Protein AF-A0A955K7U3-F1 (afdb_monomer_lite)

Structure (mmCIF, N/CA/C/O backbone):
data_AF-A0A955K7U3-F1
#
_entry.id   AF-A0A955K7U3-F1
#
loop_
_atom_site.group_PDB
_atom_site.id
_atom_site.type_symbol
_atom_site.label_atom_id
_atom_site.label_alt_id
_atom_site.label_comp_id
_atom_site.label_asym_id
_atom_site.label_entity_id
_atom_site.label_seq_id
_atom_site.pdbx_PDB_ins_code
_atom_site.Cartn_x
_atom_site.Cartn_y
_atom_site.Cartn_z
_atom_site.occupancy
_atom_site.B_iso_or_equiv
_atom_site.auth_seq_id
_atom_site.auth_comp_id
_atom_site.auth_asym_id
_atom_site.auth_atom_id
_atom_site.pdbx_PDB_model_num
ATOM 1 N N . MET A 1 1 ? 1.899 2.473 20.771 1.00 41.03 1 MET A N 1
ATOM 2 C CA . MET A 1 1 ? 1.444 1.949 19.466 1.00 41.03 1 MET A CA 1
ATOM 3 C C . MET A 1 1 ? 1.170 3.130 18.561 1.00 41.03 1 MET A C 1
ATOM 5 O O . MET A 1 1 ? 0.384 3.992 18.936 1.00 41.03 1 MET A O 1
ATOM 9 N N . THR A 1 2 ? 1.866 3.228 17.433 1.00 54.56 2 THR A N 1
ATOM 10 C CA . THR A 1 2 ? 1.656 4.291 16.444 1.00 54.56 2 THR A CA 1
ATOM 11 C C . THR A 1 2 ? 0.244 4.142 15.878 1.00 54.56 2 THR A C 1
ATOM 13 O O . THR A 1 2 ? -0.110 3.081 15.372 1.00 54.56 2 THR A O 1
ATOM 16 N N . LYS A 1 3 ? -0.601 5.163 16.043 1.00 76.56 3 LYS A N 1
ATOM 17 C CA . LYS A 1 3 ? -1.975 5.164 15.525 1.00 76.56 3 LYS A CA 1
ATOM 18 C C . LYS A 1 3 ? -1.919 5.055 13.999 1.00 76.56 3 LYS A C 1
ATOM 20 O O . LYS A 1 3 ? -1.166 5.800 13.377 1.00 76.56 3 LYS A O 1
ATOM 25 N N . PHE A 1 4 ? -2.705 4.151 13.412 1.00 87.75 4 PHE A N 1
ATOM 26 C CA . PHE A 1 4 ? -2.844 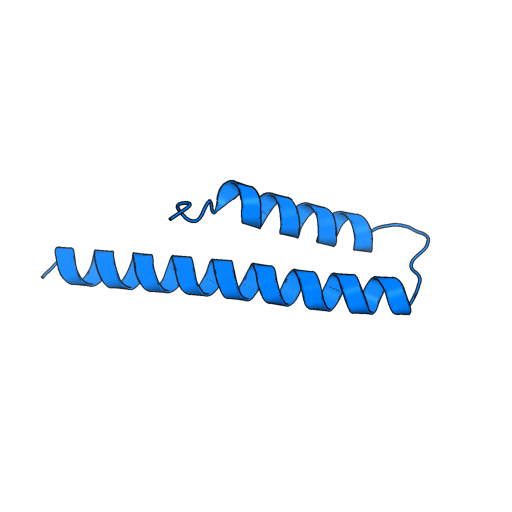4.062 11.958 1.00 87.75 4 PHE A CA 1
ATOM 27 C C . PHE A 1 4 ? -3.206 5.439 11.377 1.00 87.75 4 PHE A C 1
ATOM 29 O O . PHE A 1 4 ? -4.139 6.088 11.863 1.00 87.75 4 PHE A O 1
ATOM 36 N N . ASN A 1 5 ? -2.463 5.884 10.360 1.00 92.94 5 ASN A N 1
ATOM 37 C CA . ASN A 1 5 ? -2.707 7.146 9.669 1.00 92.94 5 ASN A CA 1
ATOM 38 C C . ASN A 1 5 ? -3.154 6.875 8.230 1.00 92.94 5 ASN A C 1
ATOM 40 O O . ASN A 1 5 ? -2.339 6.590 7.352 1.00 92.94 5 ASN A O 1
ATOM 44 N N . TYR A 1 6 ? -4.459 7.011 8.004 1.00 92.56 6 TYR A N 1
ATOM 45 C CA . TYR A 1 6 ? -5.076 6.814 6.697 1.00 92.56 6 TYR A CA 1
ATOM 46 C C . TYR A 1 6 ? -4.485 7.730 5.619 1.00 92.56 6 TYR A C 1
ATOM 48 O O . TYR A 1 6 ? -4.227 7.273 4.511 1.00 92.56 6 TYR A O 1
ATOM 56 N N . ALA A 1 7 ? -4.232 9.003 5.938 1.00 93.94 7 ALA A N 1
ATOM 57 C CA . ALA A 1 7 ? -3.711 9.960 4.963 1.00 93.94 7 ALA A CA 1
ATOM 58 C C . ALA A 1 7 ? -2.311 9.560 4.480 1.00 93.94 7 ALA A C 1
ATOM 60 O O . ALA A 1 7 ? -2.038 9.609 3.286 1.00 93.94 7 ALA A O 1
ATOM 61 N N . THR A 1 8 ? -1.454 9.096 5.395 1.00 94.50 8 THR A N 1
ATOM 62 C CA . THR A 1 8 ? -0.123 8.585 5.046 1.00 94.50 8 THR A CA 1
ATOM 63 C C . THR A 1 8 ? -0.223 7.361 4.144 1.00 94.50 8 THR A C 1
ATOM 65 O O . THR A 1 8 ? 0.411 7.332 3.098 1.00 94.50 8 THR A O 1
ATOM 68 N N . LYS A 1 9 ? -1.048 6.375 4.505 1.00 95.62 9 LYS A N 1
ATOM 69 C CA . LYS A 1 9 ? -1.184 5.135 3.727 1.00 95.62 9 LYS A CA 1
ATOM 70 C C . LYS A 1 9 ? -1.773 5.377 2.343 1.00 9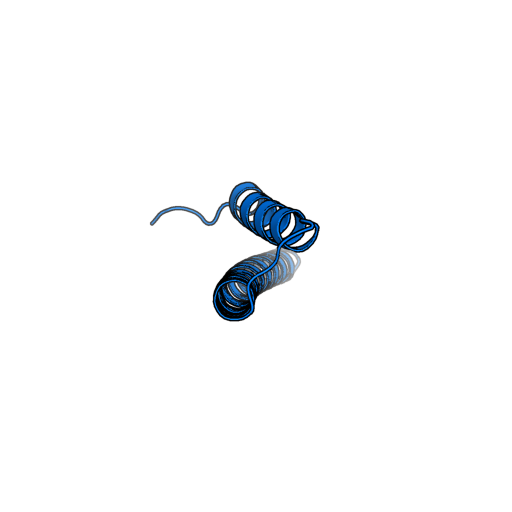5.62 9 LYS A C 1
ATOM 72 O O . LYS A 1 9 ? -1.286 4.822 1.367 1.00 95.62 9 LYS A O 1
ATOM 77 N N . LYS A 1 10 ? -2.752 6.277 2.244 1.00 94.62 10 LYS A N 1
ATOM 78 C CA . LYS A 1 10 ? -3.284 6.726 0.959 1.00 94.62 10 LYS A CA 1
ATOM 79 C C . LYS A 1 10 ? -2.209 7.415 0.109 1.00 94.62 10 LYS A C 1
ATOM 81 O O . LYS A 1 10 ? -2.091 7.083 -1.059 1.00 94.62 10 LYS A O 1
ATOM 86 N N . SER A 1 11 ? -1.407 8.310 0.694 1.00 96.94 11 SER A N 1
ATOM 87 C CA . SER A 1 11 ? -0.301 8.970 -0.020 1.00 96.94 11 SER A CA 1
ATOM 88 C C . SER A 1 11 ? 0.709 7.960 -0.567 1.00 96.94 11 SER A C 1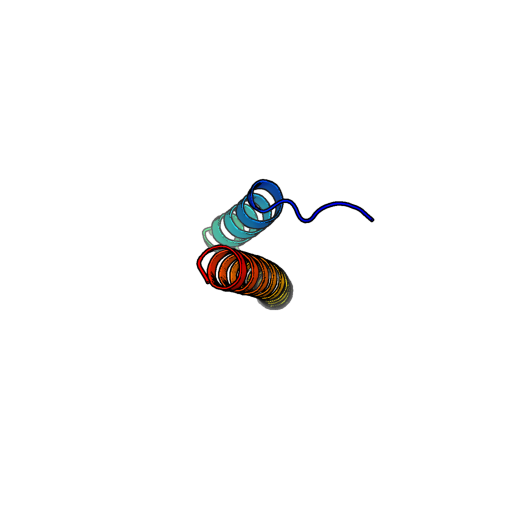
ATOM 90 O O . SER A 1 11 ? 1.117 8.072 -1.713 1.00 96.94 11 SER A O 1
ATOM 92 N N . GLN A 1 12 ? 1.065 6.941 0.221 1.00 96.38 12 GLN A N 1
ATOM 93 C CA . GLN A 1 12 ? 1.974 5.879 -0.223 1.00 96.38 12 GLN A CA 1
ATOM 94 C C . GLN A 1 12 ? 1.395 5.076 -1.398 1.00 96.38 12 GLN A C 1
ATOM 96 O O . GLN A 1 12 ? 2.121 4.717 -2.318 1.00 96.38 12 GLN A O 1
ATOM 101 N N . LEU A 1 13 ? 0.085 4.811 -1.394 1.00 96.12 13 LEU A N 1
ATOM 102 C CA . LEU A 1 13 ? -0.578 4.155 -2.520 1.00 96.12 13 LEU A CA 1
ATOM 103 C C . LEU A 1 13 ? -0.600 5.053 -3.768 1.00 96.12 13 LEU A C 1
ATOM 105 O O . LEU A 1 13 ? -0.313 4.572 -4.861 1.00 96.12 13 LEU A O 1
ATOM 109 N N . ASP A 1 14 ? -0.890 6.347 -3.601 1.00 96.25 14 ASP A N 1
ATOM 110 C CA . ASP A 1 14 ? -0.891 7.334 -4.689 1.00 96.25 14 ASP A CA 1
ATOM 111 C C . ASP A 1 14 ? 0.517 7.453 -5.331 1.00 96.25 14 ASP A C 1
ATOM 113 O O . ASP A 1 14 ? 0.641 7.552 -6.554 1.00 96.25 14 ASP A O 1
ATOM 117 N N . GLU A 1 15 ? 1.586 7.365 -4.531 1.00 96.19 15 GLU A N 1
ATOM 118 C CA . GLU A 1 15 ? 2.981 7.329 -5.003 1.00 96.19 15 GLU A CA 1
ATOM 119 C C . GLU A 1 15 ? 3.283 6.077 -5.837 1.00 96.19 15 GLU A C 1
ATOM 121 O O . G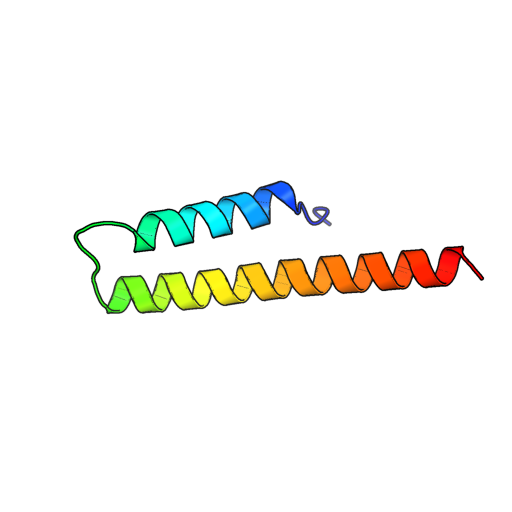LU A 1 15 ? 3.908 6.178 -6.893 1.00 96.19 15 GLU A O 1
ATOM 126 N N . ILE A 1 16 ? 2.812 4.902 -5.405 1.00 95.69 16 ILE A N 1
ATOM 127 C CA . ILE A 1 16 ? 2.984 3.659 -6.171 1.00 95.69 16 ILE A CA 1
ATOM 128 C C . ILE A 1 16 ? 2.230 3.734 -7.501 1.00 95.69 16 ILE A C 1
ATOM 130 O O . ILE A 1 16 ? 2.773 3.337 -8.528 1.00 95.69 16 ILE A O 1
ATOM 134 N N . ILE A 1 17 ? 1.007 4.269 -7.503 1.00 94.31 17 ILE A N 1
ATOM 135 C CA . ILE A 1 17 ? 0.228 4.462 -8.733 1.00 94.31 17 ILE A CA 1
ATOM 136 C C . ILE A 1 17 ? 0.975 5.396 -9.688 1.00 94.31 17 ILE A C 1
ATOM 138 O O . ILE A 1 17 ? 1.172 5.042 -10.844 1.00 94.31 17 ILE A O 1
ATOM 142 N N . SER A 1 18 ? 1.471 6.527 -9.182 1.00 94.56 18 SER A N 1
ATOM 143 C CA . SER A 1 18 ? 2.260 7.481 -9.974 1.00 94.56 18 SER A CA 1
ATOM 144 C C . SER A 1 18 ? 3.517 6.836 -10.569 1.00 94.56 18 SER A C 1
ATOM 146 O O . SER A 1 18 ? 3.902 7.141 -11.694 1.00 94.56 18 SER A O 1
ATOM 148 N N . TRP A 1 19 ? 4.157 5.916 -9.840 1.00 94.56 19 TRP A N 1
ATOM 149 C CA . TRP A 1 19 ? 5.307 5.164 -10.346 1.00 94.56 19 TRP A CA 1
ATOM 150 C C . TRP A 1 19 ? 4.926 4.245 -11.522 1.00 94.56 19 TRP A C 1
ATOM 152 O O . TRP A 1 19 ? 5.653 4.190 -12.512 1.00 94.56 19 TRP A O 1
ATOM 162 N N . PHE A 1 20 ? 3.762 3.589 -11.469 1.00 92.88 20 PHE A N 1
ATOM 163 C CA . PHE A 1 20 ? 3.248 2.762 -12.572 1.00 92.88 20 PHE A CA 1
ATOM 164 C C . PHE A 1 20 ? 2.828 3.558 -13.817 1.00 92.88 20 PHE A C 1
ATOM 166 O O . PHE A 1 20 ? 2.616 2.964 -14.871 1.00 92.88 20 PHE A O 1
ATOM 173 N N . GLU A 1 21 ? 2.695 4.879 -13.719 1.00 91.56 21 GLU A N 1
ATOM 174 C CA . GLU A 1 21 ? 2.401 5.761 -14.855 1.00 91.56 21 GLU A CA 1
ATOM 175 C C . GLU A 1 21 ? 3.676 6.251 -15.568 1.00 91.56 21 GLU A C 1
ATOM 177 O O . GLU A 1 21 ? 3.592 7.007 -16.537 1.00 91.56 21 GLU A O 1
ATOM 182 N N . SER A 1 22 ? 4.860 5.833 -15.105 1.00 90.00 22 SER A N 1
ATOM 183 C CA . SER A 1 22 ? 6.138 6.190 -15.724 1.00 90.00 22 SER A CA 1
ATOM 184 C C . SER A 1 22 ? 6.408 5.418 -17.025 1.00 90.00 22 SER A C 1
ATOM 186 O O . SER A 1 22 ? 5.896 4.323 -17.249 1.00 90.00 22 SER A O 1
ATOM 188 N N . GLU A 1 23 ? 7.210 6.009 -17.916 1.00 79.06 23 GLU A N 1
ATOM 189 C CA . GLU A 1 23 ? 7.457 5.478 -19.269 1.00 79.06 23 GLU A CA 1
ATOM 190 C C . GLU A 1 23 ? 8.408 4.266 -19.296 1.00 79.06 23 GLU A C 1
ATOM 192 O O . GLU A 1 23 ? 8.394 3.500 -20.260 1.00 79.06 23 GLU A O 1
ATOM 197 N N . GLU A 1 24 ? 9.209 4.064 -18.244 1.00 82.50 24 GLU A N 1
ATOM 198 C CA . GLU A 1 24 ? 10.165 2.959 -18.130 1.00 82.50 24 GLU A CA 1
ATOM 199 C C . GLU A 1 24 ? 9.879 2.132 -16.876 1.00 82.50 24 GLU A C 1
ATOM 201 O O . GLU A 1 24 ? 10.190 2.533 -15.756 1.00 82.50 24 GLU A O 1
ATOM 206 N N . ILE A 1 25 ? 9.290 0.954 -17.079 1.00 83.38 25 ILE A N 1
ATOM 207 C CA . ILE A 1 25 ? 8.909 0.040 -16.003 1.00 83.38 25 ILE A CA 1
ATOM 208 C C . ILE A 1 25 ? 9.640 -1.286 -16.198 1.00 83.38 25 ILE A C 1
ATOM 210 O O . ILE A 1 25 ? 9.414 -1.996 -17.181 1.00 83.38 25 ILE A O 1
ATOM 214 N N . ASP A 1 26 ? 10.492 -1.634 -15.235 1.00 92.00 26 ASP A N 1
ATOM 215 C CA . ASP A 1 26 ? 11.073 -2.970 -15.126 1.00 92.00 26 ASP A CA 1
ATOM 216 C C . ASP A 1 26 ?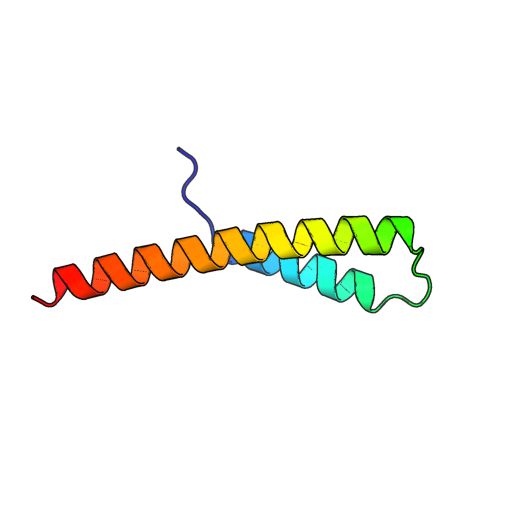 10.081 -3.943 -14.466 1.00 92.00 26 ASP A C 1
ATOM 218 O O . ASP A 1 26 ? 9.385 -3.597 -13.508 1.00 92.00 26 ASP A O 1
ATOM 222 N N . PHE A 1 27 ? 10.013 -5.181 -14.963 1.00 90.00 27 PHE A N 1
ATOM 223 C CA . PHE A 1 27 ? 9.060 -6.178 -14.467 1.00 90.00 27 PHE A CA 1
ATOM 224 C C . PHE A 1 27 ? 9.321 -6.582 -13.009 1.00 90.00 27 PHE A C 1
ATOM 226 O O . PHE A 1 27 ? 8.374 -6.787 -12.246 1.00 90.00 27 PHE A O 1
ATOM 233 N N . GLU A 1 28 ? 10.585 -6.711 -12.603 1.00 94.12 28 GLU A N 1
ATOM 234 C CA . GLU A 1 28 ? 10.924 -7.086 -11.232 1.00 94.12 28 GLU A CA 1
ATOM 235 C C . GLU A 1 28 ? 10.536 -5.964 -10.262 1.00 94.12 28 GLU A C 1
ATOM 237 O O . GLU A 1 28 ? 9.968 -6.218 -9.194 1.00 94.12 28 GLU A O 1
ATOM 242 N N . GLU A 1 29 ? 10.789 -4.714 -10.649 1.00 93.62 29 GLU A N 1
ATOM 243 C CA . GLU A 1 29 ? 10.382 -3.547 -9.867 1.00 93.62 29 GLU A CA 1
ATOM 244 C C . GLU A 1 29 ? 8.855 -3.405 -9.803 1.00 93.62 29 GLU A C 1
ATOM 246 O O . GLU A 1 29 ? 8.299 -3.214 -8.717 1.00 93.62 29 GLU A O 1
ATOM 251 N N . ALA A 1 30 ? 8.165 -3.626 -10.925 1.00 94.56 30 ALA A N 1
ATOM 252 C CA . ALA A 1 30 ? 6.708 -3.644 -11.000 1.00 94.56 30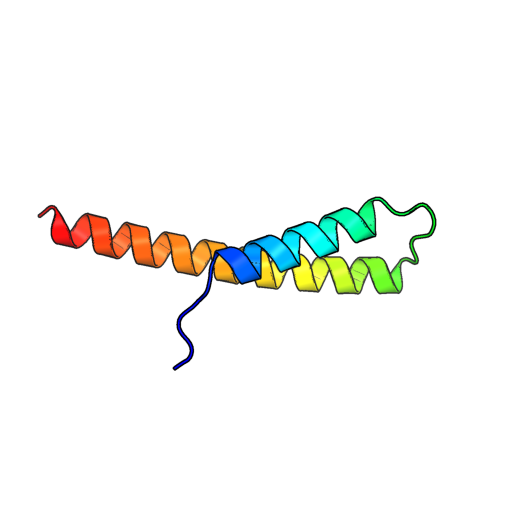 ALA A CA 1
ATOM 253 C C . ALA A 1 30 ? 6.099 -4.698 -10.068 1.00 94.56 30 ALA A C 1
ATOM 255 O O . ALA A 1 30 ? 5.160 -4.402 -9.327 1.00 94.56 30 ALA A O 1
ATOM 256 N N . SER A 1 31 ? 6.657 -5.912 -10.043 1.00 95.81 31 SER A N 1
ATOM 257 C CA . SER A 1 31 ? 6.193 -6.976 -9.147 1.00 95.81 31 SER A CA 1
ATOM 258 C C . SER A 1 31 ? 6.337 -6.577 -7.675 1.00 95.81 31 SER A C 1
ATOM 260 O O . SER A 1 31 ? 5.418 -6.788 -6.884 1.00 95.81 31 SER A O 1
ATOM 262 N N . LYS A 1 32 ? 7.458 -5.950 -7.295 1.00 96.25 32 LYS A N 1
ATOM 263 C CA . LYS A 1 32 ? 7.686 -5.481 -5.916 1.00 96.25 32 LYS A CA 1
ATOM 264 C C . LYS A 1 32 ? 6.717 -4.365 -5.526 1.00 96.25 32 LYS A C 1
ATOM 266 O O . LYS A 1 32 ? 6.150 -4.399 -4.435 1.00 96.25 32 LYS A O 1
ATOM 271 N N . LYS A 1 33 ? 6.507 -3.390 -6.415 1.00 95.75 33 LYS A N 1
ATOM 272 C CA . LYS A 1 33 ? 5.578 -2.266 -6.214 1.00 95.75 33 LYS A CA 1
ATOM 273 C C . LYS A 1 33 ? 4.129 -2.737 -6.115 1.00 95.75 33 LYS A C 1
ATOM 275 O O . LYS A 1 33 ? 3.379 -2.232 -5.283 1.00 95.75 33 LYS A O 1
ATOM 280 N N . TYR A 1 34 ? 3.757 -3.756 -6.886 1.00 96.12 34 TYR A N 1
ATOM 281 C CA . TYR A 1 34 ? 2.454 -4.405 -6.778 1.00 96.12 34 TYR A CA 1
ATOM 282 C C . TYR A 1 34 ? 2.248 -5.060 -5.404 1.00 96.12 34 TYR A C 1
ATOM 284 O O . TYR A 1 34 ? 1.249 -4.791 -4.740 1.00 96.12 34 TYR A O 1
ATOM 292 N N . GLU A 1 35 ? 3.205 -5.862 -4.926 1.00 97.44 35 GLU A N 1
ATOM 293 C CA . GLU A 1 35 ? 3.117 -6.470 -3.589 1.00 97.44 35 GLU A CA 1
ATOM 294 C C . GLU A 1 35 ? 3.053 -5.425 -2.465 1.00 97.44 35 GLU A C 1
ATOM 296 O O . GLU A 1 35 ? 2.374 -5.625 -1.455 1.00 97.44 35 GLU A O 1
ATOM 301 N N . GLU A 1 36 ? 3.768 -4.310 -2.623 1.00 96.62 36 GLU A N 1
ATOM 302 C CA . GLU A 1 36 ? 3.726 -3.178 -1.697 1.00 96.62 36 GLU A CA 1
ATOM 303 C C . GLU A 1 36 ? 2.337 -2.520 -1.676 1.00 96.62 36 GLU A C 1
ATOM 305 O O . GLU A 1 36 ? 1.780 -2.298 -0.598 1.00 96.62 36 GLU A O 1
ATOM 310 N N . ALA A 1 37 ? 1.738 -2.290 -2.849 1.00 97.19 37 ALA A N 1
ATOM 311 C CA . ALA A 1 37 ? 0.391 -1.741 -2.970 1.00 97.19 37 ALA A CA 1
ATOM 312 C C . ALA A 1 37 ? -0.657 -2.637 -2.297 1.00 97.19 37 ALA A C 1
ATOM 314 O O . ALA A 1 37 ? -1.485 -2.131 -1.541 1.00 97.19 37 ALA A O 1
ATOM 315 N N . ILE A 1 38 ? -0.592 -3.959 -2.504 1.00 97.94 38 ILE A N 1
ATOM 316 C CA . ILE A 1 38 ? -1.518 -4.914 -1.873 1.00 97.94 38 ILE A CA 1
ATOM 317 C C . ILE A 1 38 ? -1.451 -4.819 -0.345 1.00 97.94 38 ILE A C 1
ATOM 319 O O . ILE A 1 38 ? -2.487 -4.711 0.306 1.00 97.94 38 ILE A O 1
ATOM 323 N N . LYS A 1 39 ? -0.248 -4.758 0.238 1.00 96.94 39 LYS A N 1
ATOM 324 C CA . LYS A 1 39 ? -0.090 -4.611 1.696 1.00 96.94 39 LYS A CA 1
ATOM 325 C C . LYS A 1 39 ? -0.714 -3.316 2.215 1.00 96.94 39 LYS A C 1
ATOM 327 O O . LYS A 1 39 ? -1.365 -3.322 3.255 1.00 96.94 39 LYS A O 1
ATOM 332 N N . ILE A 1 40 ? -0.522 -2.202 1.508 1.00 96.56 40 ILE A N 1
ATOM 333 C CA . ILE A 1 40 ? -1.097 -0.907 1.901 1.00 96.56 40 ILE A CA 1
ATOM 334 C C . ILE A 1 40 ? -2.627 -0.942 1.814 1.00 96.56 40 ILE A C 1
ATOM 336 O O . ILE A 1 40 ? -3.298 -0.426 2.710 1.00 96.56 40 ILE A O 1
ATOM 340 N N . ILE A 1 41 ? -3.174 -1.560 0.764 1.00 96.31 41 ILE A N 1
ATOM 341 C CA . ILE A 1 41 ? -4.619 -1.733 0.584 1.00 96.31 41 ILE A CA 1
ATOM 342 C C . ILE A 1 41 ? -5.200 -2.552 1.739 1.00 96.31 41 ILE A C 1
ATOM 344 O O . ILE A 1 41 ? -6.131 -2.077 2.386 1.00 96.31 41 ILE A O 1
ATOM 348 N N . ASP A 1 42 ? -4.606 -3.699 2.071 1.00 96.88 42 ASP A N 1
ATOM 349 C CA . ASP A 1 42 ? -5.063 -4.556 3.173 1.00 96.88 42 ASP A CA 1
ATOM 350 C C . ASP A 1 42 ? -5.089 -3.802 4.514 1.00 96.88 42 ASP A C 1
ATOM 352 O O . ASP A 1 42 ? -6.047 -3.894 5.286 1.00 96.88 42 ASP A O 1
ATOM 356 N N . GLU A 1 43 ? -4.054 -3.006 4.798 1.00 95.06 43 GLU A N 1
ATOM 357 C CA . GLU A 1 43 ? -4.000 -2.198 6.017 1.00 95.06 43 GLU A CA 1
ATOM 358 C C . GLU A 1 43 ? -5.093 -1.113 6.050 1.00 95.06 43 GLU A C 1
ATOM 360 O O . GLU A 1 43 ? -5.696 -0.863 7.101 1.00 95.06 43 GLU A O 1
ATOM 365 N N . ILE A 1 44 ? -5.367 -0.469 4.909 1.00 95.19 44 ILE A N 1
ATOM 366 C CA . ILE A 1 44 ? -6.448 0.514 4.774 1.00 95.19 44 ILE A CA 1
ATOM 367 C C . ILE A 1 44 ? -7.812 -0.156 4.969 1.00 95.19 44 ILE A C 1
ATOM 369 O O . ILE A 1 44 ? -8.632 0.351 5.741 1.00 95.19 44 ILE A O 1
ATOM 373 N N . GLU A 1 45 ? -8.062 -1.285 4.309 1.00 95.25 45 GLU A N 1
ATOM 374 C CA . GLU A 1 45 ? -9.321 -2.022 4.416 1.00 95.25 45 GLU A CA 1
ATOM 375 C C . GLU A 1 45 ? -9.587 -2.469 5.851 1.00 95.25 45 GLU A C 1
ATOM 377 O O . GLU A 1 45 ? -10.686 -2.259 6.375 1.00 95.25 45 GLU A O 1
ATOM 382 N N . GLN A 1 46 ? -8.571 -3.015 6.521 1.00 95.06 46 GLN A N 1
ATOM 383 C CA . GLN A 1 46 ? -8.680 -3.437 7.911 1.00 95.06 46 GLN A CA 1
ATOM 384 C C . GLN A 1 46 ? -9.009 -2.253 8.828 1.00 95.06 46 GLN A C 1
ATOM 386 O O . GLN A 1 46 ? -9.936 -2.336 9.638 1.00 95.06 46 GLN A O 1
ATOM 391 N N . TYR A 1 47 ? -8.330 -1.114 8.655 1.00 92.81 47 TYR A N 1
ATOM 392 C CA . TYR A 1 47 ? -8.633 0.098 9.417 1.00 92.81 47 TYR A CA 1
ATOM 393 C C . TYR A 1 47 ? -10.079 0.572 9.214 1.00 92.81 47 TYR A C 1
ATOM 395 O O . TYR A 1 47 ? -10.773 0.901 10.182 1.00 92.81 47 TYR A O 1
ATOM 403 N N . LEU A 1 48 ? -10.556 0.607 7.967 1.00 92.50 48 LEU A N 1
ATOM 404 C CA . LEU A 1 48 ? -11.920 1.036 7.650 1.00 92.50 48 LEU A CA 1
ATOM 405 C C . LEU A 1 48 ? -12.965 0.067 8.210 1.00 92.50 48 LEU A C 1
ATOM 407 O O . LEU A 1 48 ? -13.987 0.506 8.746 1.00 92.50 48 LEU A O 1
ATOM 411 N N . LYS A 1 49 ? -12.700 -1.239 8.144 1.00 93.69 49 LYS A N 1
ATOM 412 C CA . LYS A 1 49 ? -13.557 -2.281 8.717 1.00 93.69 49 LYS A CA 1
ATOM 413 C C . LYS A 1 49 ? -13.678 -2.132 10.231 1.00 93.69 49 LYS A C 1
ATOM 415 O O . LYS A 1 49 ? -14.796 -2.137 10.750 1.00 93.69 49 LYS A O 1
ATOM 420 N N . ASP A 1 50 ? -12.563 -1.915 10.924 1.00 91.75 50 ASP A N 1
ATOM 421 C CA . ASP A 1 50 ? -12.543 -1.714 12.375 1.00 91.75 50 ASP A CA 1
ATOM 422 C C . ASP A 1 50 ? -13.284 -0.434 12.779 1.00 91.75 50 ASP A C 1
ATOM 424 O O . ASP A 1 50 ? -14.058 -0.429 13.741 1.00 91.75 50 ASP A O 1
ATOM 428 N N . LYS A 1 51 ? -13.118 0.651 12.012 1.00 90.44 51 LYS A N 1
ATOM 429 C CA . LYS A 1 51 ? -13.848 1.908 12.232 1.00 90.44 51 LYS A CA 1
ATOM 430 C C . LYS A 1 51 ? -15.346 1.768 11.979 1.00 90.44 51 LYS A C 1
ATOM 432 O O . LYS A 1 51 ? -16.142 2.276 12.765 1.00 90.44 51 LYS A O 1
ATOM 437 N N . SER A 1 52 ? -15.742 1.044 10.934 1.00 88.94 52 SER A N 1
ATOM 438 C CA . SER A 1 52 ? -17.150 0.747 10.654 1.00 88.94 52 SER A CA 1
ATOM 439 C C . SER A 1 52 ? -17.782 -0.101 11.762 1.00 88.94 52 SER A C 1
ATOM 441 O O . SER A 1 52 ? -18.913 0.161 12.169 1.00 88.94 52 SER A O 1
ATOM 443 N N . ALA A 1 53 ? -17.054 -1.091 12.287 1.00 90.12 53 ALA A N 1
ATOM 444 C CA . ALA A 1 53 ? -17.521 -1.917 13.396 1.00 90.12 53 ALA A CA 1
ATOM 445 C C . ALA A 1 53 ? -17.710 -1.101 14.686 1.00 90.12 53 ALA A C 1
ATOM 447 O O . ALA A 1 53 ? -18.737 -1.256 15.341 1.00 90.12 53 ALA A O 1
ATOM 448 N N . GLN A 1 54 ? -16.775 -0.198 15.010 1.00 84.62 54 GLN A N 1
ATOM 449 C CA . GLN A 1 54 ? -16.888 0.721 16.155 1.00 84.62 54 GLN A CA 1
ATOM 450 C C . GLN A 1 54 ? -18.148 1.593 16.052 1.00 84.62 54 GLN A C 1
ATOM 452 O O . GLN A 1 54 ? -18.976 1.584 16.960 1.00 84.62 54 GLN A O 1
ATOM 457 N N . LEU A 1 55 ? -18.361 2.235 14.897 1.00 82.25 55 LEU A N 1
ATOM 458 C CA . LEU A 1 55 ? -19.544 3.068 14.653 1.00 82.25 55 LEU A CA 1
ATOM 459 C C . LEU A 1 55 ? -20.863 2.286 14.778 1.00 82.25 55 LEU A C 1
ATOM 461 O O . LEU A 1 55 ? -21.851 2.820 15.269 1.00 82.25 55 LEU A O 1
ATOM 465 N N . LYS A 1 56 ? -20.902 1.014 14.357 1.00 77.06 56 LYS A N 1
ATOM 466 C CA . LYS A 1 56 ? -22.099 0.163 14.497 1.00 77.06 56 LYS A CA 1
ATOM 467 C C . LYS A 1 56 ? -22.413 -0.220 15.947 1.00 77.06 56 LYS A C 1
ATOM 469 O O . LYS A 1 56 ? -23.567 -0.528 16.234 1.00 77.06 56 LYS A O 1
ATOM 474 N N . ILE A 1 57 ? -21.413 -0.251 16.829 1.00 68.12 57 ILE A N 1
ATOM 475 C CA . ILE A 1 57 ? -21.590 -0.560 18.256 1.00 68.12 57 ILE A CA 1
ATOM 476 C C . ILE A 1 57 ? -22.093 0.676 19.011 1.00 68.12 57 ILE A C 1
ATOM 478 O O . ILE A 1 57 ? -22.952 0.534 19.869 1.00 68.12 57 ILE A O 1
ATOM 482 N N . GLU A 1 58 ? -21.620 1.876 18.665 1.00 61.59 58 GLU A N 1
ATOM 483 C CA . GLU A 1 58 ? -22.019 3.131 19.332 1.00 61.59 58 GLU A CA 1
ATOM 484 C C . GLU A 1 58 ? -23.458 3.591 19.014 1.00 61.59 58 GLU A C 1
ATOM 486 O O . GLU A 1 58 ? -23.994 4.447 19.711 1.00 61.59 58 GLU A O 1
ATOM 491 N N . VAL A 1 59 ? -24.099 3.036 17.977 1.00 56.75 59 VAL A N 1
ATOM 492 C CA . VAL A 1 59 ? -25.470 3.393 17.539 1.00 56.75 59 VAL A CA 1
ATOM 493 C C . VAL A 1 59 ? -26.533 2.388 18.044 1.00 56.75 59 VAL A C 1
ATOM 495 O O . VAL A 1 59 ? -27.691 2.444 17.632 1.00 56.75 59 VAL A O 1
ATOM 498 N N . LYS A 1 60 ? -26.172 1.463 18.942 1.00 47.66 60 LYS A N 1
ATOM 499 C CA . LYS A 1 60 ? -27.092 0.514 19.599 1.00 47.66 60 LYS A CA 1
ATOM 500 C C . LYS A 1 60 ? -27.236 0.803 21.085 1.00 47.66 60 LYS A C 1
ATOM 502 O O . LYS A 1 60 ? -28.369 0.614 21.575 1.00 47.66 60 LYS A O 1
#

Radius of gyration: 15.29 Å; chains: 1; bounding box: 38×17×39 Å

pLDDT: mean 88.79, std 12.62, range [41.03, 97.94]

Sequence (60 aa):
MTKFNYATKKSQLDEIISWFESEEIDFEEASKKYEEAIKIIDEIEQYLKDKSAQLKIEVK

Foldseek 3Di:
DPPDDLVVLVVLLVVLVVVVVDPDDDPVNVVVSVVVNVVSVVSNVVVVVVVVVVVVVVVD

Secondary structure (DSSP, 8-state):
-PPP-HHHHHHHHHHHHHHHTSS---HHHHHHHHHHHHHHHHHHHHHHHHHHHHHHHHT-